Protein AF-A0A411X078-F1 (afdb_monomer_lite)

Secondary structure (DSSP, 8-state):
-----PPPPPS----GGG---TTSPPPHHHHHHHHHHHH-TTS-HHHHHHHHHHHHHHHHHHHHHHHHHHHHHHHHHHHTT----SHHHHHHHHHHHHHHHHHTSSS-HHHHHHHHHHHHHHTT-GGGG--------

Foldseek 3Di:
DDDPDDPDPDPPPPVPVLDQDPLQDQDVVLVVLVVVCVVPVPPCPPVSVVVNVVSVVVSSVLSVVLVVVLVVVLVVCVVVVPDDPDLVSLLVVLVVQLVVVCVVVPDPSSSSLVSSVSNCVVNVSVSNNDDPPDDPD

pLDDT: mean 74.87, std 17.89, range [35.53, 93.88]

Sequence (137 aa):
MKHTQTPPPDRSEIDIDSIVPADFPVPDDVLDMIDDAVAAPDAAFDEHAIALQYCGTAYHARFATCQALAQQLCALIRERGEAFPSQAEQRHVLVRYRSALALSGWTSLEEAYWVTHRMALWLGWHGAVARTRGPVH

Radius of gyration: 21.12 Å; chains: 1; bounding box: 33×73×53 Å

Structure (mmCIF, N/CA/C/O backbone):
data_AF-A0A411X078-F1
#
_entry.id   AF-A0A411X078-F1
#
loop_
_atom_site.group_PDB
_atom_site.id
_atom_site.type_symbol
_atom_site.label_atom_id
_atom_site.label_alt_id
_atom_site.label_comp_id
_atom_site.label_asym_id
_atom_site.label_entity_id
_atom_site.label_seq_id
_atom_site.pdbx_PDB_ins_code
_atom_site.Cartn_x
_atom_site.Cartn_y
_atom_site.Cartn_z
_atom_site.occupancy
_atom_site.B_iso_or_equiv
_atom_site.auth_seq_id
_atom_site.auth_comp_id
_atom_site.auth_asym_id
_atom_site.auth_atom_id
_atom_site.pdbx_PDB_model_num
ATOM 1 N N . MET A 1 1 ? -12.735 -45.300 -36.317 1.00 40.00 1 MET A N 1
ATOM 2 C CA . MET A 1 1 ? -11.944 -44.722 -35.211 1.00 40.00 1 MET A CA 1
ATOM 3 C C . MET A 1 1 ? -11.519 -43.328 -35.647 1.00 40.00 1 MET A C 1
ATOM 5 O O . MET A 1 1 ? -10.693 -43.221 -36.540 1.00 40.00 1 MET A O 1
ATOM 9 N N . LYS A 1 2 ? -12.186 -42.275 -35.161 1.00 41.47 2 LYS A N 1
ATOM 10 C CA . LYS A 1 2 ? -11.851 -40.885 -35.503 1.00 41.47 2 LYS A CA 1
ATOM 11 C C . LYS A 1 2 ? -11.046 -40.311 -34.340 1.00 41.47 2 LYS A C 1
ATOM 13 O O . LYS A 1 2 ? -11.571 -40.233 -33.236 1.00 41.47 2 LYS A O 1
ATOM 18 N N . HIS A 1 3 ? -9.781 -39.984 -34.592 1.00 45.09 3 HIS A N 1
ATOM 19 C CA . HIS A 1 3 ? -8.937 -39.240 -33.663 1.00 45.09 3 HIS A CA 1
ATOM 20 C C . HIS A 1 3 ? -9.530 -37.838 -33.486 1.00 45.09 3 HIS A C 1
ATOM 22 O O . HIS A 1 3 ? -9.498 -37.027 -34.408 1.00 45.09 3 HIS A O 1
ATOM 28 N N . THR A 1 4 ? -10.104 -37.561 -32.320 1.00 44.25 4 THR A N 1
ATOM 29 C CA . THR A 1 4 ? -10.388 -36.198 -31.868 1.00 44.25 4 THR A CA 1
ATOM 30 C C . THR A 1 4 ? -9.066 -35.552 -31.484 1.00 44.25 4 THR A C 1
ATOM 32 O O . THR A 1 4 ? -8.510 -35.827 -30.425 1.00 44.25 4 THR A O 1
ATOM 35 N N . GLN A 1 5 ? -8.536 -34.741 -32.396 1.00 45.16 5 GLN A N 1
ATOM 36 C CA . GLN A 1 5 ? -7.415 -33.849 -32.146 1.00 45.16 5 GLN A CA 1
ATOM 37 C C . GLN A 1 5 ? -7.921 -32.713 -31.256 1.00 45.16 5 GLN A C 1
ATOM 39 O O . GLN A 1 5 ? -8.700 -31.869 -31.697 1.00 45.16 5 GLN A O 1
ATOM 44 N N . THR A 1 6 ? -7.533 -32.737 -29.985 1.00 51.34 6 THR A N 1
ATOM 45 C CA . THR A 1 6 ? -7.751 -31.627 -29.058 1.00 51.34 6 THR A CA 1
ATOM 46 C C . THR A 1 6 ? -7.048 -30.391 -29.632 1.00 51.34 6 THR A C 1
ATOM 48 O O . THR A 1 6 ? -5.873 -30.506 -30.001 1.00 51.34 6 THR A O 1
ATOM 51 N N . PRO A 1 7 ? -7.723 -29.235 -29.770 1.00 55.31 7 PRO A N 1
ATOM 52 C CA . PRO A 1 7 ? -7.042 -28.007 -30.158 1.00 55.31 7 PRO A CA 1
ATOM 53 C C . PRO A 1 7 ? -5.943 -27.684 -29.130 1.00 55.31 7 PRO A C 1
ATOM 55 O O . PRO A 1 7 ? -6.096 -28.030 -27.953 1.00 55.31 7 PRO A O 1
ATOM 58 N N . PRO A 1 8 ? -4.819 -27.075 -29.553 1.00 53.28 8 PRO A N 1
ATOM 59 C CA . PRO A 1 8 ? -3.798 -26.627 -28.615 1.00 53.28 8 PRO A CA 1
ATOM 60 C C . PRO A 1 8 ? -4.443 -25.673 -27.598 1.00 53.28 8 PRO A C 1
ATOM 62 O O . PRO A 1 8 ? -5.336 -24.916 -27.986 1.00 53.28 8 PRO A O 1
ATOM 65 N N . PRO A 1 9 ? -4.036 -25.722 -26.317 1.00 47.28 9 PRO A N 1
ATOM 66 C CA . PRO A 1 9 ? -4.574 -24.825 -25.308 1.00 47.28 9 PRO A CA 1
ATOM 67 C C . PRO A 1 9 ? -4.390 -23.382 -25.776 1.00 47.28 9 PRO A C 1
ATOM 69 O O . PRO A 1 9 ? -3.296 -22.975 -26.182 1.00 47.28 9 PRO A O 1
ATOM 72 N N . ASP A 1 10 ? -5.507 -22.663 -25.782 1.00 42.31 10 ASP A N 1
ATOM 73 C CA . ASP A 1 10 ? -5.603 -21.269 -26.178 1.00 42.31 10 ASP A CA 1
ATOM 74 C C . ASP A 1 10 ? -4.659 -20.448 -25.291 1.00 42.31 10 ASP A C 1
ATOM 76 O O . ASP A 1 10 ? -4.699 -20.547 -24.064 1.00 42.31 10 ASP A O 1
ATOM 80 N N . ARG A 1 11 ? -3.763 -19.663 -25.896 1.00 44.72 11 ARG A N 1
ATOM 81 C CA . ARG A 1 11 ? -2.730 -18.866 -25.198 1.00 44.72 11 ARG A CA 1
ATOM 82 C C . ARG A 1 11 ? -3.309 -17.623 -24.503 1.00 44.72 11 ARG A C 1
ATOM 84 O O . ARG A 1 11 ? -2.617 -16.623 -24.340 1.00 44.72 11 ARG A O 1
ATOM 91 N N . SER A 1 12 ? -4.578 -17.670 -24.125 1.00 41.56 12 SER A N 1
ATOM 92 C CA . SER A 1 12 ? -5.350 -16.539 -23.623 1.00 41.56 12 SER A CA 1
ATOM 93 C C . SER A 1 12 ? -6.096 -16.864 -22.332 1.00 41.56 12 SER A C 1
ATOM 95 O O . SER A 1 12 ? -7.153 -16.297 -22.073 1.00 41.56 12 SER A O 1
ATOM 97 N N . GLU A 1 13 ? -5.511 -17.686 -21.462 1.00 36.91 13 GLU A N 1
ATOM 98 C CA . GLU A 1 13 ? -5.546 -17.336 -20.039 1.00 36.91 13 GLU A CA 1
ATOM 99 C C . GLU A 1 13 ? -4.593 -16.148 -19.859 1.00 36.91 13 GLU A C 1
ATOM 101 O O . GLU A 1 13 ? -3.458 -16.275 -19.409 1.00 36.91 13 GLU A O 1
ATOM 106 N N . ILE A 1 14 ? -5.038 -14.974 -20.318 1.00 40.62 14 ILE A N 1
ATOM 107 C CA . ILE A 1 14 ? -4.507 -13.717 -19.809 1.00 40.62 14 ILE A CA 1
ATOM 108 C C . ILE A 1 14 ? -4.843 -13.784 -18.330 1.00 40.62 14 ILE A C 1
ATOM 110 O O . ILE A 1 14 ? -6.014 -13.724 -17.969 1.00 40.62 14 ILE A O 1
ATOM 114 N N . ASP A 1 15 ? -3.826 -14.032 -17.519 1.00 42.28 15 ASP A N 1
ATOM 115 C CA . ASP A 1 15 ? -3.900 -14.067 -16.072 1.00 42.28 15 ASP A CA 1
ATOM 116 C C . ASP A 1 15 ? -4.475 -12.727 -15.583 1.00 42.28 15 ASP A C 1
ATOM 118 O O . ASP A 1 15 ? -3.769 -11.726 -15.460 1.00 42.28 15 ASP A O 1
ATOM 122 N N . ILE A 1 16 ? -5.800 -12.680 -15.410 1.00 37.38 16 ILE A N 1
ATOM 123 C CA . ILE A 1 16 ? -6.541 -11.481 -14.993 1.00 37.38 16 ILE A CA 1
ATOM 124 C C . ILE A 1 16 ? -6.089 -11.069 -13.581 1.00 37.38 16 ILE A C 1
ATOM 126 O O . ILE A 1 16 ? -6.160 -9.890 -13.234 1.00 37.38 16 ILE A O 1
ATOM 130 N N . ASP A 1 17 ? -5.537 -12.011 -12.808 1.00 43.72 17 ASP A N 1
ATOM 131 C CA . ASP A 1 17 ? -4.973 -11.778 -11.479 1.00 43.72 17 ASP A CA 1
ATOM 132 C C . ASP A 1 17 ? -3.564 -11.152 -11.518 1.00 43.72 17 ASP A C 1
ATOM 134 O O . ASP A 1 17 ? -3.101 -10.622 -10.507 1.00 43.72 17 ASP A O 1
ATOM 138 N N . SER A 1 18 ? -2.905 -11.121 -12.682 1.00 50.41 18 SER A N 1
ATOM 139 C CA . SER A 1 18 ? -1.607 -10.457 -12.880 1.00 50.41 18 SER A CA 1
ATOM 140 C C . SER A 1 18 ? -1.720 -8.984 -13.295 1.00 50.41 18 SER A C 1
ATOM 142 O O . SER A 1 18 ? -0.700 -8.332 -13.537 1.00 50.41 18 SER A O 1
ATOM 144 N N . ILE A 1 19 ? -2.928 -8.416 -13.370 1.00 71.62 19 ILE A N 1
ATOM 145 C CA . ILE A 1 19 ? -3.112 -7.005 -13.732 1.00 71.62 19 ILE A CA 1
ATOM 146 C C . ILE A 1 19 ? -2.808 -6.123 -12.516 1.00 71.62 19 ILE A C 1
ATOM 148 O O . ILE A 1 19 ? -3.561 -6.098 -11.541 1.00 71.62 19 ILE A O 1
ATOM 152 N N . VAL A 1 20 ? -1.717 -5.354 -12.592 1.00 78.06 20 VAL A N 1
ATOM 153 C CA . VAL A 1 20 ? -1.414 -4.322 -11.593 1.00 78.06 20 VAL A CA 1
ATOM 154 C C . VAL A 1 20 ? -2.543 -3.280 -11.603 1.00 78.06 20 VAL A C 1
ATOM 156 O O . VAL A 1 20 ? -2.856 -2.734 -12.665 1.00 78.06 20 VAL A O 1
ATOM 159 N N . PRO A 1 21 ? -3.187 -2.988 -10.457 1.00 83.38 21 PRO A N 1
ATOM 160 C CA . PRO A 1 21 ? -4.243 -1.991 -10.384 1.00 83.38 21 PRO A CA 1
ATOM 161 C C . PRO A 1 21 ? -3.750 -0.613 -10.823 1.00 83.38 21 PRO A C 1
ATOM 163 O O . PRO A 1 21 ? -2.659 -0.195 -10.447 1.00 83.38 21 PRO A O 1
ATOM 166 N N . ALA A 1 22 ? -4.602 0.136 -11.524 1.00 80.69 22 ALA A N 1
ATOM 167 C CA . ALA A 1 22 ? -4.272 1.474 -12.026 1.00 80.69 22 ALA A CA 1
ATOM 168 C C . ALA A 1 22 ? -3.929 2.506 -10.929 1.00 80.69 22 ALA A C 1
ATOM 170 O O . ALA A 1 22 ? -3.444 3.588 -11.238 1.00 80.69 22 ALA A O 1
ATOM 171 N N . ASP A 1 23 ? -4.219 2.205 -9.661 1.00 82.19 23 ASP A N 1
ATOM 172 C CA . ASP A 1 23 ? -3.890 3.053 -8.514 1.00 82.19 23 ASP A CA 1
ATOM 173 C C . ASP A 1 23 ? -2.589 2.650 -7.797 1.00 82.19 23 ASP A C 1
ATOM 175 O O . ASP A 1 23 ? -2.244 3.276 -6.793 1.00 82.19 23 ASP A O 1
ATOM 179 N N . PHE A 1 24 ? -1.886 1.610 -8.262 1.00 85.69 24 PHE A N 1
ATOM 180 C CA . PHE A 1 24 ? -0.578 1.234 -7.729 1.00 85.69 24 PHE A CA 1
ATOM 181 C C . PHE A 1 24 ? 0.493 2.200 -8.267 1.00 85.69 24 PHE A C 1
ATOM 183 O O . PHE A 1 24 ? 0.561 2.409 -9.481 1.00 85.69 24 PHE A O 1
ATOM 190 N N . PRO A 1 25 ? 1.318 2.803 -7.393 1.00 84.62 25 PRO A N 1
ATOM 191 C CA . PRO A 1 25 ? 2.263 3.846 -7.787 1.00 84.62 25 PRO A CA 1
ATOM 192 C C . PRO A 1 25 ? 3.277 3.325 -8.799 1.00 84.62 25 PRO A C 1
ATOM 194 O O . PRO A 1 25 ? 3.890 2.284 -8.572 1.00 84.62 25 PRO A O 1
ATOM 197 N N . VAL A 1 26 ? 3.442 4.050 -9.905 1.00 78.81 26 VAL A N 1
ATOM 198 C CA . VAL A 1 26 ? 4.434 3.742 -10.941 1.00 78.81 26 VAL A CA 1
ATOM 199 C C . VAL A 1 26 ? 5.787 4.297 -10.487 1.00 78.81 26 VAL A C 1
ATOM 201 O O . VAL A 1 26 ? 5.834 5.460 -10.099 1.00 78.81 26 VAL A O 1
ATOM 204 N N . PRO A 1 27 ? 6.876 3.508 -10.502 1.00 72.94 27 PRO A N 1
ATOM 205 C CA . PRO A 1 27 ? 8.198 4.016 -10.152 1.00 72.94 27 PRO A CA 1
ATOM 206 C C . PRO A 1 27 ? 8.646 5.115 -11.122 1.00 72.94 27 PRO A C 1
ATOM 208 O O . PRO A 1 27 ? 8.460 4.963 -12.330 1.00 72.94 27 PRO A O 1
ATOM 211 N N . ASP A 1 28 ? 9.288 6.162 -10.599 1.00 73.69 28 ASP A N 1
ATOM 212 C CA . ASP A 1 28 ? 9.778 7.300 -11.392 1.00 73.69 28 ASP A CA 1
ATOM 213 C C . ASP A 1 28 ? 10.698 6.851 -12.538 1.00 73.69 28 ASP A C 1
ATOM 215 O O . ASP A 1 28 ? 10.511 7.282 -13.668 1.00 73.69 28 ASP A O 1
ATOM 219 N N . ASP A 1 29 ? 11.578 5.870 -12.297 1.00 66.38 29 ASP A N 1
ATOM 220 C CA . ASP A 1 29 ? 12.468 5.303 -13.324 1.00 66.38 29 ASP A CA 1
ATOM 221 C C . ASP A 1 29 ? 11.705 4.768 -14.554 1.00 66.38 29 ASP A C 1
ATOM 223 O O . ASP A 1 29 ? 12.201 4.801 -15.679 1.00 66.38 29 ASP A O 1
ATOM 227 N N . VAL A 1 30 ? 10.485 4.255 -14.357 1.00 67.94 30 VAL A N 1
ATOM 228 C CA . VAL A 1 30 ? 9.639 3.765 -15.457 1.00 67.94 30 VAL A CA 1
ATOM 229 C C . VAL A 1 30 ? 9.024 4.930 -16.224 1.00 67.94 30 VAL A C 1
ATOM 231 O O . VAL A 1 30 ? 8.897 4.845 -17.443 1.00 67.94 30 VAL A O 1
ATOM 234 N N . LEU A 1 31 ? 8.643 6.002 -15.527 1.00 71.06 31 LEU A N 1
ATOM 235 C CA . LEU A 1 31 ? 8.106 7.214 -16.145 1.00 71.06 31 LEU A CA 1
ATOM 236 C C . LEU A 1 31 ? 9.185 7.923 -16.969 1.00 71.06 31 LEU A C 1
ATOM 238 O O . LEU A 1 31 ? 8.950 8.210 -18.140 1.00 71.06 31 LEU A O 1
ATOM 242 N N . ASP A 1 32 ? 10.382 8.080 -16.405 1.00 74.06 32 ASP A N 1
ATOM 243 C CA . ASP A 1 32 ? 11.535 8.690 -17.074 1.00 74.06 32 ASP A CA 1
ATOM 244 C C . ASP A 1 32 ? 11.907 7.919 -18.349 1.00 74.06 32 ASP A C 1
ATOM 246 O O . ASP A 1 32 ? 12.111 8.504 -19.410 1.00 74.06 32 ASP A O 1
ATOM 250 N N . MET A 1 33 ? 11.893 6.583 -18.295 1.00 68.06 33 MET A N 1
ATOM 251 C CA . MET A 1 33 ? 12.147 5.755 -19.475 1.00 68.06 33 MET A CA 1
ATOM 252 C C . MET A 1 33 ? 11.072 5.875 -20.559 1.00 68.06 33 MET A C 1
ATOM 254 O O . MET A 1 33 ? 11.393 5.747 -21.739 1.00 68.06 33 MET A O 1
ATOM 258 N N . ILE A 1 34 ? 9.804 6.073 -20.190 1.00 66.88 34 ILE A N 1
ATOM 259 C CA . ILE A 1 34 ? 8.725 6.305 -21.161 1.00 66.88 34 ILE A CA 1
ATOM 260 C C . ILE A 1 34 ? 8.909 7.672 -21.826 1.00 66.88 34 ILE A C 1
ATOM 262 O O . ILE A 1 34 ? 8.735 7.785 -23.040 1.00 66.88 34 ILE A O 1
ATOM 266 N N . ASP A 1 35 ? 9.287 8.691 -21.058 1.00 71.06 35 ASP A N 1
ATOM 267 C CA . ASP A 1 35 ? 9.518 10.039 -21.574 1.00 71.06 35 ASP A CA 1
ATOM 268 C C . ASP A 1 35 ? 10.738 10.084 -22.513 1.00 71.06 35 ASP A C 1
ATOM 270 O O . ASP A 1 35 ? 10.660 10.658 -23.607 1.00 71.06 35 ASP A O 1
ATOM 274 N N . ASP A 1 36 ? 11.822 9.389 -22.161 1.00 66.50 36 ASP A N 1
ATOM 275 C CA . ASP A 1 36 ? 13.014 9.242 -23.004 1.00 66.50 36 ASP A CA 1
ATOM 276 C C . ASP A 1 36 ? 12.704 8.512 -24.327 1.00 66.50 36 ASP A C 1
ATOM 278 O O . ASP A 1 36 ? 13.197 8.907 -25.391 1.00 66.50 36 ASP A O 1
ATOM 282 N N . ALA A 1 37 ? 11.820 7.504 -24.296 1.00 62.03 37 ALA A N 1
ATOM 283 C CA . ALA A 1 37 ? 11.338 6.780 -25.479 1.00 62.03 37 ALA A CA 1
ATOM 284 C C . ALA A 1 37 ? 10.687 7.709 -26.510 1.00 62.03 37 ALA A C 1
ATOM 286 O O . ALA A 1 37 ? 10.881 7.580 -27.722 1.00 62.03 37 ALA A O 1
ATOM 287 N N . VAL A 1 38 ? 9.865 8.634 -26.012 1.00 64.00 38 VAL A N 1
ATOM 288 C CA . VAL A 1 38 ? 9.098 9.580 -26.825 1.00 64.00 38 VAL A CA 1
ATOM 289 C C . VAL A 1 38 ? 10.018 10.651 -27.410 1.00 64.00 38 VAL A C 1
ATOM 291 O O . VAL A 1 38 ? 9.780 11.123 -28.524 1.00 64.00 38 VAL A O 1
ATOM 294 N N . ALA A 1 39 ? 11.082 11.019 -26.693 1.00 65.12 39 ALA A N 1
ATOM 295 C CA . ALA A 1 39 ? 12.033 12.040 -27.113 1.00 65.12 39 ALA A CA 1
ATOM 296 C C . ALA A 1 39 ? 13.030 11.562 -28.190 1.00 65.12 39 ALA A C 1
ATOM 298 O O . ALA A 1 39 ? 13.473 12.381 -29.000 1.00 65.12 39 ALA A O 1
ATOM 299 N N . ALA A 1 40 ? 13.381 10.269 -28.231 1.00 63.03 40 ALA A N 1
ATOM 300 C CA . ALA A 1 40 ? 14.404 9.734 -29.139 1.00 63.03 40 ALA A CA 1
ATOM 301 C C . ALA A 1 40 ? 14.047 8.349 -29.737 1.00 63.03 40 ALA A C 1
ATOM 303 O O . ALA A 1 40 ? 14.688 7.348 -29.414 1.00 63.03 40 ALA A O 1
ATOM 304 N N . PRO A 1 41 ? 13.087 8.271 -30.677 1.00 59.66 41 PRO A N 1
ATOM 305 C CA . PRO A 1 41 ? 12.569 6.998 -31.199 1.00 59.66 41 PRO A CA 1
ATOM 306 C C . PRO A 1 41 ? 13.569 6.159 -32.025 1.00 59.66 41 PRO A C 1
ATOM 308 O O . PRO A 1 41 ? 13.346 4.964 -32.208 1.00 59.66 41 PRO A O 1
ATOM 311 N N . ASP A 1 42 ? 14.665 6.756 -32.515 1.00 58.62 42 ASP A N 1
ATOM 312 C CA . ASP A 1 42 ? 15.629 6.114 -33.431 1.00 58.62 42 ASP A CA 1
ATOM 313 C C . ASP A 1 42 ? 16.903 5.567 -32.744 1.00 58.62 42 ASP A C 1
ATOM 315 O O . ASP A 1 42 ? 17.777 5.006 -33.411 1.00 58.62 42 ASP A O 1
ATOM 319 N N . ALA A 1 43 ? 17.049 5.708 -31.420 1.00 54.75 43 ALA A N 1
ATOM 320 C CA . ALA A 1 43 ? 18.224 5.236 -30.684 1.00 54.75 43 ALA A CA 1
ATOM 321 C C . ALA A 1 43 ? 17.955 3.876 -30.010 1.00 54.75 43 ALA A C 1
ATOM 323 O O . ALA A 1 43 ? 17.156 3.779 -29.088 1.00 54.75 43 ALA A O 1
ATOM 324 N N . ALA A 1 44 ? 18.644 2.824 -30.469 1.00 60.66 44 ALA A N 1
ATOM 325 C CA . ALA A 1 44 ? 18.764 1.521 -29.796 1.00 60.66 44 ALA A CA 1
ATOM 326 C C . ALA A 1 44 ? 17.437 0.893 -29.302 1.00 60.66 44 ALA A C 1
ATOM 328 O O . ALA A 1 44 ? 17.300 0.519 -28.136 1.00 60.66 44 ALA A O 1
ATOM 329 N N . PHE A 1 45 ? 16.480 0.722 -30.222 1.00 62.28 45 PHE A N 1
ATOM 330 C CA . PHE A 1 45 ? 15.164 0.115 -29.968 1.00 62.28 45 PHE A CA 1
ATOM 331 C C . PHE A 1 45 ? 15.234 -1.206 -29.171 1.00 62.28 45 PH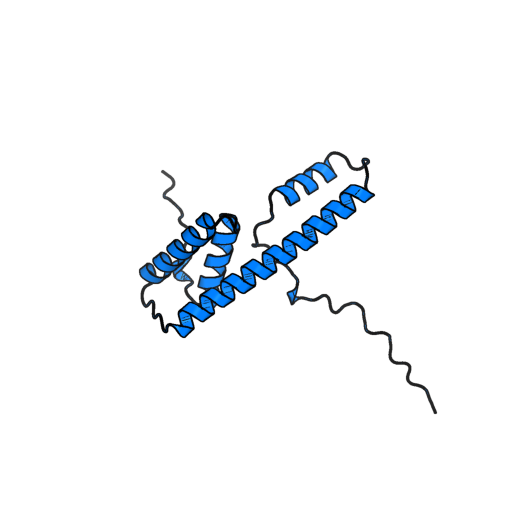E A C 1
ATOM 333 O O . PHE A 1 45 ? 14.399 -1.447 -28.303 1.00 62.28 45 PHE A O 1
ATOM 340 N N . ASP A 1 46 ? 16.261 -2.031 -29.410 1.00 67.19 46 ASP A N 1
ATOM 341 C CA . ASP A 1 46 ? 16.445 -3.318 -28.726 1.00 67.19 46 ASP A CA 1
ATOM 342 C C . ASP A 1 46 ? 16.874 -3.171 -27.254 1.00 67.19 46 ASP A C 1
ATOM 344 O O . ASP A 1 46 ? 16.323 -3.847 -26.385 1.00 67.19 46 ASP A O 1
ATOM 348 N N . GLU A 1 47 ? 17.816 -2.276 -26.938 1.00 65.88 47 GLU A N 1
ATOM 349 C CA . GLU A 1 47 ? 18.253 -2.042 -25.549 1.00 65.88 47 GLU A CA 1
ATOM 350 C C . GLU A 1 47 ? 17.130 -1.409 -24.726 1.00 65.88 47 GLU A C 1
ATOM 352 O O . GLU A 1 47 ? 16.892 -1.786 -23.575 1.00 65.88 47 GLU A O 1
ATOM 357 N N . HIS A 1 48 ? 16.379 -0.501 -25.345 1.00 68.00 48 HIS A N 1
ATOM 358 C CA . HIS A 1 48 ? 15.259 0.157 -24.703 1.00 68.00 48 HIS A CA 1
ATOM 359 C C . HIS A 1 48 ? 14.073 -0.791 -24.465 1.00 68.00 48 HIS A C 1
ATOM 361 O O . HIS A 1 48 ? 13.500 -0.793 -23.373 1.00 68.00 48 HIS A O 1
ATOM 367 N N . ALA A 1 49 ? 13.746 -1.659 -25.428 1.00 68.81 49 ALA A N 1
ATOM 368 C CA . ALA A 1 49 ? 12.717 -2.685 -25.261 1.00 68.81 49 ALA A CA 1
ATOM 369 C C . ALA A 1 49 ? 13.065 -3.678 -24.139 1.00 68.81 49 ALA A C 1
ATOM 371 O O . ALA A 1 49 ? 12.196 -4.032 -23.339 1.00 68.81 49 ALA A O 1
ATOM 372 N N . ILE A 1 50 ? 14.336 -4.086 -24.030 1.00 72.38 50 ILE A N 1
ATOM 373 C CA . ILE A 1 50 ? 14.817 -4.946 -22.937 1.00 72.38 50 ILE A CA 1
ATOM 374 C C . ILE A 1 50 ? 14.690 -4.227 -21.589 1.00 72.38 50 ILE A C 1
ATOM 376 O O . ILE A 1 50 ? 14.218 -4.823 -20.618 1.00 72.38 50 ILE A O 1
ATOM 380 N N . ALA A 1 51 ? 15.065 -2.948 -21.522 1.00 68.38 51 ALA A N 1
ATOM 381 C CA . ALA A 1 51 ? 14.949 -2.156 -20.305 1.00 68.38 51 ALA A CA 1
ATOM 382 C C . ALA A 1 51 ? 13.478 -1.994 -19.877 1.00 68.38 51 ALA A C 1
ATOM 384 O O . ALA A 1 51 ? 13.151 -2.224 -18.715 1.00 68.38 51 ALA A O 1
ATOM 385 N N . LEU A 1 52 ? 12.571 -1.672 -20.806 1.00 69.81 52 LEU A N 1
ATOM 386 C CA . LEU A 1 52 ? 11.131 -1.567 -20.533 1.00 69.81 52 LEU A CA 1
ATOM 387 C C . LEU A 1 52 ? 10.546 -2.896 -20.051 1.00 69.81 52 LEU A C 1
ATOM 389 O O . LEU A 1 52 ? 9.761 -2.919 -19.103 1.00 69.81 52 LEU A O 1
ATOM 393 N N . GLN A 1 53 ? 10.952 -4.013 -20.658 1.00 73.19 53 GLN A N 1
ATOM 394 C CA . GLN A 1 53 ? 10.541 -5.340 -20.211 1.00 73.19 53 GLN A CA 1
ATOM 395 C C . GLN A 1 53 ? 11.032 -5.626 -18.785 1.00 73.19 53 GLN A C 1
ATOM 397 O O . GLN A 1 53 ? 10.255 -6.101 -17.956 1.00 73.19 53 GLN A O 1
ATOM 402 N N . TYR A 1 54 ? 12.293 -5.310 -18.476 1.00 72.12 54 TYR A N 1
ATOM 403 C CA . TYR A 1 54 ? 12.850 -5.472 -17.134 1.00 72.12 54 TYR A CA 1
ATOM 404 C C . TYR A 1 54 ? 12.088 -4.624 -16.107 1.00 72.12 54 TYR A C 1
ATOM 406 O O . TYR A 1 54 ? 11.624 -5.151 -15.094 1.00 72.12 54 TYR A O 1
ATOM 414 N N . CYS A 1 55 ? 11.861 -3.347 -16.410 1.00 71.31 55 CYS A N 1
ATOM 415 C CA . CYS A 1 55 ? 11.075 -2.428 -15.592 1.00 71.31 55 CYS A CA 1
ATOM 416 C C . CYS A 1 55 ? 9.648 -2.927 -15.358 1.00 71.31 55 CYS A C 1
ATOM 418 O O . CYS A 1 55 ? 9.180 -2.934 -14.221 1.00 71.31 55 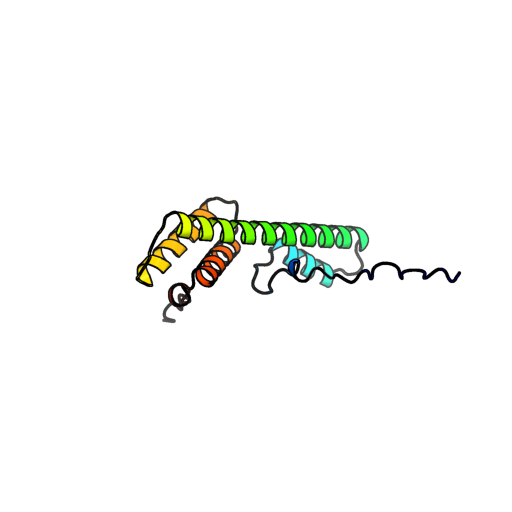CYS A O 1
ATOM 420 N N . GLY A 1 56 ? 8.988 -3.440 -16.399 1.00 74.31 56 GLY A N 1
ATOM 421 C CA . GLY A 1 56 ? 7.680 -4.080 -16.282 1.00 74.31 56 GLY A CA 1
ATOM 422 C C . GLY A 1 56 ? 7.711 -5.271 -15.322 1.00 74.31 56 GLY A C 1
ATOM 423 O O . GLY A 1 56 ? 6.921 -5.333 -14.381 1.00 74.31 56 GLY A O 1
ATOM 424 N N . THR A 1 57 ? 8.662 -6.196 -15.483 1.00 79.19 57 THR A N 1
ATOM 425 C CA . THR A 1 57 ? 8.770 -7.359 -14.581 1.00 79.19 57 THR A CA 1
ATOM 426 C C . THR A 1 57 ? 9.054 -6.962 -13.132 1.00 79.19 57 THR A C 1
ATOM 428 O O . THR A 1 57 ? 8.438 -7.510 -12.215 1.00 79.19 57 THR A O 1
ATOM 431 N N . ALA A 1 58 ? 9.926 -5.975 -12.912 1.00 79.56 58 ALA A N 1
ATOM 432 C CA . ALA A 1 58 ? 10.221 -5.443 -11.588 1.00 79.56 58 ALA A CA 1
ATOM 433 C C . ALA A 1 58 ? 8.977 -4.793 -10.967 1.00 79.56 58 ALA A C 1
ATOM 435 O O . ALA A 1 58 ? 8.663 -5.055 -9.808 1.00 79.56 58 ALA A O 1
ATOM 436 N N . TYR A 1 59 ? 8.222 -4.021 -11.747 1.00 82.44 59 TYR A N 1
ATOM 437 C CA . TYR A 1 59 ? 6.978 -3.385 -11.324 1.00 82.44 59 TYR A CA 1
ATOM 438 C C . TYR A 1 59 ? 5.913 -4.401 -10.889 1.00 82.44 59 TYR A C 1
ATOM 440 O O . TYR A 1 59 ? 5.361 -4.286 -9.792 1.00 82.44 59 TYR A O 1
ATOM 448 N N . HIS A 1 60 ? 5.687 -5.457 -11.677 1.00 84.44 60 HIS A N 1
ATOM 449 C CA . HIS A 1 60 ? 4.784 -6.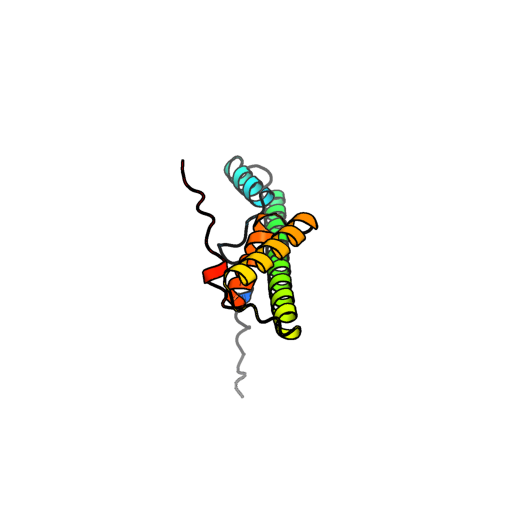549 -11.295 1.00 84.44 60 HIS A CA 1
ATOM 450 C C . HIS A 1 60 ? 5.245 -7.256 -10.009 1.00 84.44 60 HIS A C 1
ATOM 452 O O . HIS A 1 60 ? 4.430 -7.532 -9.126 1.00 84.44 60 HIS A O 1
ATOM 458 N N . ALA A 1 61 ? 6.549 -7.508 -9.855 1.00 85.19 61 ALA A N 1
ATOM 459 C CA . ALA A 1 61 ? 7.097 -8.113 -8.640 1.00 85.19 61 ALA A CA 1
ATOM 460 C C . ALA A 1 61 ? 6.921 -7.206 -7.404 1.00 85.19 61 ALA A C 1
ATOM 462 O O . ALA A 1 61 ? 6.583 -7.687 -6.315 1.00 85.19 61 ALA A O 1
ATOM 463 N N . ARG A 1 62 ? 7.099 -5.887 -7.564 1.00 88.06 62 ARG A N 1
ATOM 464 C CA . ARG A 1 62 ? 6.838 -4.891 -6.513 1.00 88.06 62 ARG A CA 1
ATOM 465 C C . ARG A 1 62 ? 5.373 -4.889 -6.103 1.00 88.06 62 ARG A C 1
ATOM 467 O O . ARG A 1 62 ? 5.091 -4.969 -4.905 1.00 88.06 62 ARG A O 1
ATOM 474 N N . PHE A 1 63 ? 4.459 -4.880 -7.072 1.00 89.94 63 PHE A N 1
ATOM 475 C CA . PHE A 1 63 ? 3.025 -4.986 -6.819 1.00 89.94 63 PHE A CA 1
ATOM 476 C C . PHE A 1 63 ? 2.685 -6.253 -6.025 1.00 89.94 63 PHE A C 1
ATOM 478 O O . PHE A 1 63 ? 2.098 -6.153 -4.945 1.00 89.94 63 PHE A O 1
ATOM 485 N N . ALA A 1 64 ? 3.114 -7.427 -6.499 1.00 89.75 64 ALA A N 1
ATOM 486 C CA . ALA A 1 64 ? 2.832 -8.703 -5.844 1.00 89.75 64 ALA A CA 1
ATOM 487 C C . ALA A 1 64 ? 3.342 -8.725 -4.394 1.00 89.75 64 ALA A C 1
ATOM 489 O O . ALA A 1 64 ? 2.651 -9.192 -3.486 1.00 89.75 64 ALA A O 1
ATOM 490 N N . THR A 1 65 ? 4.523 -8.150 -4.146 1.00 90.75 65 THR A N 1
ATOM 491 C CA . THR A 1 65 ? 5.080 -8.102 -2.790 1.00 90.75 65 THR A CA 1
ATOM 492 C C . THR A 1 65 ? 4.322 -7.125 -1.889 1.00 90.75 65 THR A C 1
ATOM 494 O O . THR A 1 65 ? 4.032 -7.452 -0.738 1.00 90.75 65 THR A O 1
ATOM 497 N N . CYS A 1 66 ? 3.931 -5.952 -2.398 1.00 92.25 66 CYS A N 1
ATOM 498 C CA . CYS A 1 66 ? 3.093 -5.002 -1.659 1.00 92.25 66 CYS A CA 1
ATOM 499 C C . CYS A 1 66 ? 1.711 -5.587 -1.340 1.00 92.25 66 CYS A C 1
ATOM 501 O O . CYS A 1 66 ? 1.192 -5.404 -0.236 1.00 92.25 66 CYS A O 1
ATOM 503 N N . GLN A 1 67 ? 1.118 -6.323 -2.281 1.00 93.31 67 GLN A N 1
ATOM 504 C CA . GLN A 1 67 ? -0.156 -7.005 -2.090 1.00 93.31 67 GLN A CA 1
ATOM 505 C C . GLN A 1 67 ? -0.050 -8.089 -1.010 1.00 93.31 67 GLN A C 1
ATOM 507 O O . GLN A 1 67 ? -0.861 -8.101 -0.081 1.00 93.31 67 GLN A O 1
ATOM 512 N N . ALA A 1 68 ? 0.968 -8.951 -1.085 1.00 92.31 68 ALA A N 1
ATOM 513 C CA . ALA A 1 68 ? 1.219 -9.990 -0.088 1.00 92.31 68 ALA A CA 1
ATOM 514 C C . ALA A 1 68 ? 1.448 -9.392 1.308 1.00 92.31 68 ALA A C 1
ATOM 516 O O . ALA A 1 68 ? 0.880 -9.867 2.291 1.00 92.31 68 ALA A O 1
ATOM 517 N N . LEU A 1 69 ? 2.212 -8.303 1.397 1.00 92.31 69 LEU A N 1
ATOM 518 C CA . LEU A 1 69 ? 2.436 -7.582 2.646 1.00 92.31 69 LEU A CA 1
ATOM 519 C C . LEU A 1 69 ? 1.127 -7.036 3.234 1.00 92.31 69 LEU A C 1
ATOM 521 O O . LEU A 1 69 ? 0.852 -7.238 4.416 1.00 92.31 69 LEU A O 1
ATOM 525 N N . ALA A 1 70 ? 0.292 -6.385 2.421 1.00 93.56 70 ALA A N 1
ATOM 526 C CA . ALA A 1 70 ? -1.009 -5.894 2.869 1.00 93.56 70 ALA A CA 1
ATOM 527 C C . ALA A 1 70 ? -1.890 -7.042 3.403 1.00 93.56 70 ALA A C 1
ATOM 529 O O . ALA A 1 70 ? -2.528 -6.896 4.447 1.00 93.56 70 ALA A O 1
ATOM 530 N N . GLN A 1 71 ? -1.887 -8.202 2.735 1.00 93.69 71 GLN A N 1
ATOM 531 C CA . GLN A 1 71 ? -2.651 -9.380 3.159 1.00 93.69 71 GLN A CA 1
ATOM 532 C C . GLN A 1 71 ? -2.135 -9.943 4.488 1.00 93.69 71 GLN A C 1
ATOM 534 O O . GLN A 1 71 ? -2.935 -10.212 5.385 1.00 93.69 71 GLN A O 1
ATOM 539 N N . GLN A 1 72 ? -0.814 -10.067 4.642 1.00 93.88 72 GLN A N 1
ATOM 540 C CA . GLN A 1 72 ? -0.177 -10.533 5.877 1.00 93.88 72 GLN A CA 1
ATOM 541 C C . GLN A 1 72 ? -0.484 -9.609 7.059 1.00 93.88 72 GLN A C 1
ATOM 543 O O . GLN A 1 72 ? -0.823 -10.085 8.141 1.00 93.88 72 GLN A O 1
ATOM 548 N N . LEU A 1 73 ? -0.436 -8.289 6.859 1.00 92.56 73 LEU A N 1
ATOM 549 C CA . LEU A 1 73 ? -0.777 -7.322 7.904 1.00 92.56 73 LEU A CA 1
ATOM 550 C C . LEU A 1 73 ? -2.261 -7.399 8.298 1.00 92.56 73 LEU A C 1
ATOM 552 O O . LEU A 1 73 ? -2.586 -7.331 9.484 1.00 92.56 73 LEU A O 1
ATOM 556 N N . CYS A 1 74 ? -3.168 -7.595 7.337 1.00 93.12 74 CYS A N 1
ATOM 557 C CA . CYS A 1 74 ? -4.582 -7.840 7.634 1.00 93.12 74 CYS A CA 1
ATOM 558 C C . CYS A 1 74 ? -4.800 -9.142 8.413 1.00 93.12 74 CYS A C 1
ATOM 560 O O . CYS A 1 74 ? -5.609 -9.160 9.342 1.00 93.12 74 CYS A O 1
ATOM 562 N N . ALA A 1 75 ? -4.108 -10.222 8.040 1.00 92.81 75 ALA A N 1
ATOM 563 C CA . ALA A 1 75 ? -4.176 -11.498 8.747 1.00 92.81 75 ALA A CA 1
ATOM 564 C C . ALA A 1 75 ? -3.697 -11.343 10.195 1.00 92.81 75 ALA A C 1
ATOM 566 O O . ALA A 1 75 ? -4.426 -11.708 11.111 1.00 92.81 75 ALA A O 1
ATOM 567 N N . LEU A 1 76 ? -2.558 -10.678 10.407 1.00 92.31 76 LEU A N 1
ATOM 568 C CA . LEU A 1 76 ? -1.998 -10.407 11.731 1.00 92.31 76 LEU A CA 1
ATOM 569 C C . LEU A 1 76 ? -2.980 -9.652 12.643 1.00 92.31 76 LEU A C 1
ATOM 571 O O . LEU A 1 76 ? -3.157 -10.019 13.803 1.00 92.31 76 LEU A O 1
ATOM 575 N N . ILE A 1 77 ? -3.634 -8.607 12.126 1.00 90.19 77 ILE A N 1
ATOM 576 C CA . ILE A 1 77 ? -4.635 -7.831 12.880 1.00 90.19 77 ILE A CA 1
ATOM 577 C C . ILE A 1 77 ? -5.811 -8.726 13.299 1.00 90.19 77 ILE A C 1
ATOM 579 O O . ILE A 1 77 ? -6.261 -8.672 14.445 1.00 90.19 77 ILE A O 1
ATOM 583 N N . ARG A 1 78 ? -6.290 -9.585 12.388 1.00 89.44 78 ARG A N 1
ATOM 584 C CA . ARG A 1 78 ? -7.395 -10.518 12.656 1.00 89.44 78 ARG A CA 1
ATOM 585 C C . ARG A 1 78 ? -7.003 -11.608 13.654 1.00 89.44 78 ARG A C 1
ATOM 587 O O . ARG A 1 78 ? -7.769 -11.878 14.572 1.00 89.44 78 ARG A O 1
ATOM 594 N N . GLU A 1 79 ? -5.821 -12.200 13.506 1.00 91.25 79 GLU A N 1
ATOM 595 C CA . GLU A 1 79 ? -5.294 -13.254 14.387 1.00 91.25 79 GLU A CA 1
ATOM 596 C C . GLU A 1 79 ? -5.092 -12.765 15.820 1.00 91.25 79 GLU A C 1
ATOM 598 O O . GLU A 1 79 ? -5.361 -13.493 16.773 1.00 91.25 79 GLU A O 1
ATOM 603 N N . ARG A 1 80 ? -4.670 -11.508 15.988 1.00 88.25 80 ARG A N 1
ATOM 604 C CA . ARG A 1 80 ? -4.528 -10.882 17.308 1.00 88.25 80 ARG A CA 1
ATOM 605 C C . ARG A 1 80 ? -5.861 -10.516 17.957 1.00 88.25 80 ARG A C 1
ATOM 607 O O . ARG A 1 80 ? -5.865 -10.092 19.110 1.00 88.25 80 ARG A O 1
ATOM 614 N N . GLY A 1 81 ? -6.978 -10.661 17.241 1.00 78.00 81 GLY A N 1
ATOM 615 C CA . GLY A 1 81 ? -8.296 -10.264 17.726 1.00 78.00 81 GLY A CA 1
ATOM 616 C C . GLY A 1 81 ? -8.385 -8.767 18.023 1.00 78.00 81 GLY A C 1
ATOM 617 O O . GLY A 1 81 ? -9.152 -8.363 18.897 1.00 78.00 81 GLY A O 1
ATOM 618 N N . GLU A 1 82 ? -7.586 -7.940 17.339 1.00 79.38 82 GLU A N 1
ATOM 619 C CA . GLU A 1 82 ? -7.582 -6.496 17.550 1.00 79.38 82 GLU A CA 1
ATOM 620 C C . GLU A 1 82 ? -8.901 -5.905 17.027 1.00 79.38 82 GLU A C 1
ATOM 622 O O . GLU A 1 82 ? -9.101 -5.694 15.829 1.00 79.38 82 GLU A O 1
ATOM 627 N N . ALA A 1 83 ? -9.835 -5.655 17.943 1.00 71.56 83 ALA A N 1
ATOM 628 C CA . ALA A 1 83 ? -11.052 -4.918 17.653 1.00 71.56 83 ALA A CA 1
ATOM 629 C C . ALA A 1 83 ? -10.761 -3.421 17.799 1.00 71.56 83 ALA A C 1
ATOM 631 O O . ALA A 1 83 ? -10.559 -2.931 18.908 1.00 71.56 83 ALA A O 1
ATOM 632 N N . PHE A 1 84 ? -10.756 -2.697 16.680 1.00 83.44 84 PHE A N 1
ATOM 633 C CA . PHE A 1 84 ? -10.663 -1.236 16.658 1.00 83.44 84 PHE A CA 1
ATOM 634 C C . PHE A 1 84 ? -12.057 -0.648 16.404 1.00 83.44 84 PHE A C 1
ATOM 636 O O . PHE A 1 84 ? -12.446 -0.484 15.241 1.00 83.44 84 PHE A O 1
ATOM 643 N N . PRO A 1 85 ? -12.855 -0.392 17.458 1.00 77.25 85 PRO A N 1
ATOM 644 C CA . PRO A 1 85 ? -14.251 0.01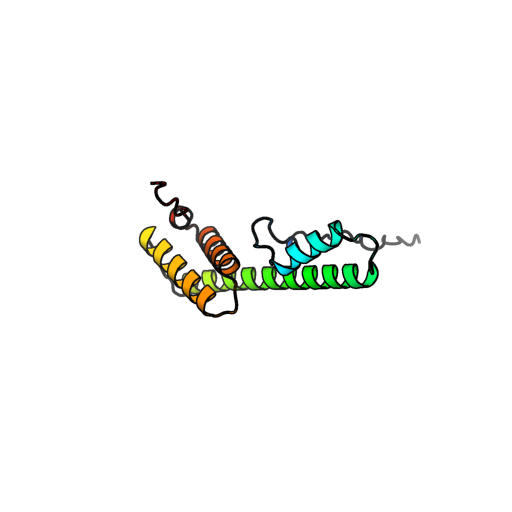2 17.320 1.00 77.25 85 PRO A CA 1
ATOM 645 C C . PRO A 1 85 ? -14.405 1.428 16.760 1.00 77.25 85 PRO A C 1
ATOM 647 O O . PRO A 1 85 ? -15.424 1.727 16.137 1.00 77.25 85 PRO A O 1
ATOM 650 N N . SER A 1 86 ? -13.419 2.308 16.963 1.00 88.50 86 SER A N 1
ATOM 651 C CA . SER A 1 86 ? -13.491 3.688 16.488 1.00 88.50 86 SER A CA 1
ATOM 652 C C . SER A 1 86 ? -12.684 3.923 15.210 1.00 88.50 86 SER A C 1
ATOM 654 O O . SER A 1 86 ? -11.590 3.392 15.014 1.00 88.50 86 SER A O 1
ATOM 656 N N . GLN A 1 87 ? -13.186 4.819 14.355 1.00 87.25 87 GLN A N 1
ATOM 657 C CA . GLN A 1 87 ? -12.455 5.269 13.162 1.00 87.25 87 GLN A CA 1
ATOM 658 C C . GLN A 1 87 ? -11.122 5.952 13.516 1.00 87.25 87 GLN A C 1
ATOM 660 O O . GLN A 1 87 ? -10.170 5.892 12.739 1.00 87.25 87 GLN A O 1
ATOM 665 N N . ALA A 1 88 ? -11.041 6.596 14.686 1.00 88.00 88 ALA A N 1
ATOM 666 C CA . ALA A 1 88 ? -9.827 7.256 15.157 1.00 88.00 88 ALA A CA 1
ATOM 667 C C . ALA A 1 88 ? -8.709 6.245 15.457 1.00 88.00 88 ALA A C 1
ATOM 669 O O . ALA A 1 88 ? -7.575 6.445 15.022 1.00 88.00 88 ALA A O 1
ATOM 670 N N . GLU A 1 89 ? -9.031 5.139 16.133 1.00 88.81 89 GLU A N 1
ATOM 671 C CA . GLU A 1 89 ? -8.079 4.056 16.409 1.00 88.81 89 GLU A CA 1
ATOM 672 C C . GLU A 1 89 ? -7.643 3.360 15.120 1.00 88.81 89 GLU A C 1
ATOM 674 O O . GLU A 1 89 ? -6.445 3.207 14.887 1.00 88.81 89 GLU A O 1
ATOM 679 N N . GLN A 1 90 ? -8.592 3.034 14.235 1.00 91.62 90 GLN A N 1
ATOM 680 C CA . GLN A 1 90 ? -8.298 2.464 12.915 1.00 91.62 90 GLN A CA 1
ATOM 681 C C . GLN A 1 90 ? -7.322 3.358 12.137 1.00 91.62 90 GLN A C 1
ATOM 683 O O . GLN A 1 90 ? -6.305 2.891 11.625 1.00 91.62 90 GLN A O 1
ATOM 688 N N . ARG A 1 91 ? -7.572 4.674 12.100 1.00 90.25 91 ARG A N 1
ATOM 689 C CA . ARG A 1 91 ? -6.682 5.638 11.443 1.00 90.25 91 ARG A CA 1
ATOM 690 C C . ARG A 1 91 ? -5.308 5.695 12.107 1.00 90.25 91 ARG A C 1
ATOM 692 O O . ARG A 1 91 ? -4.307 5.753 11.397 1.00 90.25 91 ARG A O 1
ATOM 699 N N . HIS A 1 92 ? -5.240 5.677 13.436 1.00 90.88 92 HIS A N 1
ATOM 700 C CA . HIS A 1 92 ? -3.971 5.689 14.164 1.00 90.88 92 HIS A CA 1
ATOM 701 C C . HIS A 1 92 ? -3.108 4.469 13.815 1.00 90.88 92 HIS A C 1
ATOM 703 O O . HIS A 1 92 ? -1.918 4.609 13.531 1.00 90.88 92 HIS A O 1
ATOM 709 N N . VAL A 1 93 ? -3.724 3.288 13.750 1.00 91.75 93 VAL A N 1
ATOM 710 C CA . VAL A 1 93 ? -3.066 2.039 13.349 1.00 91.75 93 VAL A CA 1
ATOM 711 C C . VAL A 1 93 ? -2.534 2.136 11.920 1.00 91.75 93 VAL A C 1
ATOM 713 O O . VAL A 1 93 ? -1.355 1.870 11.687 1.00 91.75 93 VAL A O 1
ATOM 716 N N . LEU A 1 94 ? -3.359 2.587 10.970 1.00 92.25 94 LEU A N 1
ATOM 717 C CA . LEU A 1 94 ? -2.943 2.760 9.574 1.00 92.25 94 LEU A CA 1
ATOM 718 C C . LEU A 1 94 ? -1.787 3.758 9.428 1.00 92.25 94 LEU A C 1
ATOM 720 O O . LEU A 1 94 ? -0.851 3.501 8.676 1.00 92.25 94 LEU A O 1
ATOM 724 N N . VAL A 1 95 ? -1.815 4.876 10.162 1.00 91.69 95 VAL A N 1
ATOM 725 C CA . VAL A 1 95 ? -0.719 5.860 10.169 1.00 91.69 95 VAL A CA 1
ATOM 726 C C . VAL A 1 95 ? 0.562 5.240 10.717 1.00 91.69 95 VAL A C 1
ATOM 728 O O . VAL A 1 95 ? 1.620 5.412 10.118 1.00 91.69 95 VAL A O 1
ATOM 731 N N . ARG A 1 96 ? 0.482 4.475 11.812 1.00 92.19 96 ARG A N 1
ATOM 732 C CA . ARG A 1 96 ? 1.647 3.802 12.396 1.00 92.19 96 ARG A CA 1
ATOM 733 C C . ARG A 1 96 ? 2.274 2.802 11.425 1.00 92.19 96 ARG A C 1
ATOM 735 O O . ARG A 1 96 ? 3.492 2.822 11.263 1.00 92.19 96 ARG A O 1
ATOM 742 N N . TYR A 1 97 ? 1.466 1.971 10.763 1.00 92.25 97 TYR A N 1
ATOM 743 C CA . TYR A 1 97 ? 1.965 1.047 9.740 1.00 92.25 97 TYR A CA 1
ATOM 744 C C . TYR A 1 97 ? 2.580 1.796 8.560 1.00 92.25 97 TYR A C 1
ATOM 746 O O . TYR A 1 97 ? 3.685 1.461 8.153 1.00 92.25 97 TYR A O 1
ATOM 754 N N . ARG A 1 98 ? 1.932 2.856 8.064 1.00 92.56 98 ARG A N 1
ATOM 755 C CA . ARG A 1 98 ? 2.465 3.663 6.958 1.00 92.56 98 ARG A CA 1
ATOM 756 C C . ARG A 1 98 ? 3.834 4.242 7.292 1.00 92.56 98 ARG A C 1
ATOM 758 O O . ARG A 1 98 ? 4.753 4.112 6.491 1.00 92.56 98 ARG A O 1
ATOM 765 N N . SER A 1 99 ? 3.975 4.846 8.471 1.00 89.94 99 SER A N 1
ATOM 766 C CA . SER A 1 99 ? 5.249 5.406 8.920 1.00 89.94 99 SER A CA 1
ATOM 767 C C . SER A 1 99 ? 6.314 4.325 9.077 1.00 89.94 99 SER A C 1
ATOM 769 O O . SER A 1 99 ? 7.442 4.530 8.651 1.00 89.94 99 SER A O 1
ATOM 771 N N . ALA A 1 100 ? 5.972 3.164 9.642 1.00 91.81 100 ALA A N 1
ATOM 772 C CA . ALA A 1 100 ? 6.918 2.059 9.786 1.00 91.81 100 ALA A CA 1
ATOM 773 C C . ALA A 1 100 ? 7.392 1.515 8.427 1.00 91.81 100 ALA A C 1
ATOM 775 O O . ALA A 1 100 ? 8.582 1.264 8.254 1.00 91.81 100 ALA A O 1
ATOM 776 N N . LEU A 1 101 ? 6.483 1.381 7.458 1.00 91.12 101 LEU A N 1
ATOM 777 C CA . LEU A 1 101 ? 6.810 0.951 6.099 1.00 91.12 101 LEU A CA 1
ATOM 778 C C . LEU A 1 101 ? 7.707 1.969 5.392 1.00 91.12 101 LEU A C 1
ATOM 780 O O . LEU A 1 101 ? 8.773 1.599 4.909 1.00 91.12 101 LEU A O 1
ATOM 784 N N . ALA A 1 102 ? 7.350 3.254 5.425 1.00 86.75 102 ALA A N 1
ATOM 785 C CA . ALA A 1 102 ? 8.169 4.311 4.833 1.00 86.75 102 ALA A CA 1
ATOM 786 C C . ALA A 1 102 ? 9.569 4.398 5.474 1.00 86.75 102 ALA A C 1
ATOM 788 O O . ALA A 1 102 ? 10.563 4.566 4.775 1.00 86.75 102 ALA A O 1
ATOM 789 N N . LEU A 1 103 ? 9.672 4.227 6.797 1.00 89.94 103 LEU A N 1
ATOM 790 C CA . LEU A 1 103 ? 10.953 4.250 7.516 1.00 89.94 103 LEU A CA 1
ATOM 791 C C . LEU A 1 103 ? 11.808 2.996 7.300 1.00 89.94 103 LEU A C 1
ATOM 793 O O . LEU A 1 103 ? 13.008 3.039 7.555 1.00 89.94 103 LEU A O 1
ATOM 797 N N . SER A 1 104 ? 11.224 1.887 6.841 1.00 87.62 104 SER A N 1
ATOM 798 C CA . SER A 1 104 ? 11.979 0.657 6.570 1.00 87.62 104 SER A CA 1
ATOM 799 C C . SER A 1 104 ? 12.944 0.790 5.387 1.00 87.62 104 SER A C 1
ATOM 801 O O . SER A 1 104 ? 13.830 -0.046 5.232 1.00 87.62 104 SER A O 1
ATOM 803 N N . GLY A 1 105 ? 12.749 1.801 4.531 1.00 81.12 105 GLY A N 1
ATOM 804 C CA . GLY A 1 105 ? 13.490 1.975 3.280 1.00 81.12 105 GLY A CA 1
ATOM 805 C C . GLY A 1 105 ? 13.160 0.934 2.204 1.00 81.12 105 GLY A C 1
ATOM 806 O O . GLY A 1 105 ? 13.705 1.008 1.110 1.00 81.12 105 GLY A O 1
ATOM 807 N N . TRP A 1 106 ? 12.276 -0.031 2.491 1.00 82.19 106 TRP A 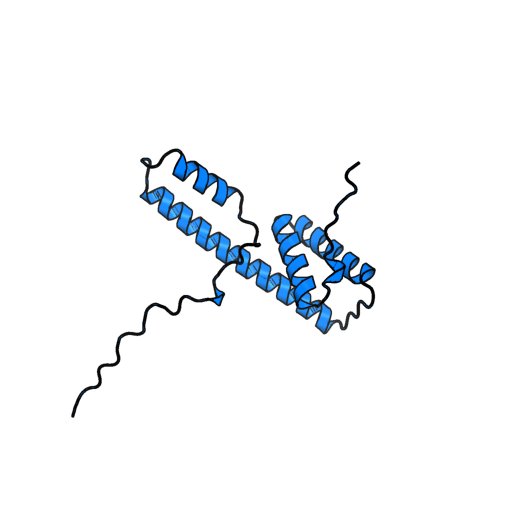N 1
ATOM 808 C CA . TRP A 1 106 ? 11.904 -1.093 1.554 1.00 82.19 106 TRP A CA 1
ATOM 809 C C . TRP A 1 106 ? 10.729 -0.711 0.643 1.00 82.19 106 TRP A C 1
ATOM 811 O O . TRP A 1 106 ? 10.629 -1.240 -0.463 1.00 82.19 106 TRP A O 1
ATOM 821 N N . THR A 1 107 ? 9.861 0.209 1.078 1.00 83.81 107 THR A N 1
ATOM 822 C CA . THR A 1 107 ? 8.782 0.805 0.267 1.00 83.81 107 THR A CA 1
ATOM 823 C C . THR A 1 107 ? 8.983 2.302 0.088 1.00 83.81 107 THR A C 1
ATOM 825 O O . THR A 1 107 ? 9.374 2.980 1.042 1.00 83.81 107 THR A O 1
ATOM 828 N N . SER A 1 108 ? 8.599 2.833 -1.072 1.00 87.00 108 SER A N 1
ATOM 829 C CA . SER A 1 108 ? 8.376 4.266 -1.254 1.00 87.00 108 SER A CA 1
ATOM 830 C C . SER A 1 108 ? 7.224 4.759 -0.366 1.00 87.00 108 SER A C 1
ATOM 832 O O . SER A 1 108 ? 6.422 3.979 0.164 1.00 87.00 108 SER A O 1
ATOM 834 N N . LEU A 1 109 ? 7.116 6.079 -0.194 1.00 88.69 109 LEU A N 1
ATOM 835 C CA . LEU A 1 109 ? 6.002 6.675 0.549 1.00 88.69 109 LEU A CA 1
ATOM 836 C C . LEU A 1 109 ? 4.648 6.340 -0.097 1.00 88.69 109 LEU A C 1
ATOM 838 O O . LEU A 1 109 ? 3.662 6.108 0.609 1.00 88.69 109 LEU A O 1
ATOM 842 N N . GLU A 1 110 ? 4.606 6.301 -1.426 1.00 89.25 110 GLU A N 1
ATOM 843 C CA . GLU A 1 110 ? 3.398 6.004 -2.191 1.00 89.25 110 GLU A CA 1
ATOM 844 C C . GLU A 1 110 ? 2.999 4.535 -2.069 1.00 89.25 110 GLU A C 1
ATOM 846 O O . GLU A 1 110 ? 1.827 4.235 -1.842 1.00 89.25 110 GLU A O 1
ATOM 851 N N . GLU A 1 111 ? 3.963 3.612 -2.108 1.00 91.06 111 GLU A N 1
ATOM 852 C CA . GLU A 1 111 ? 3.714 2.187 -1.874 1.00 91.06 111 GLU A CA 1
ATOM 853 C C . GLU A 1 111 ? 3.224 1.952 -0.440 1.00 91.06 111 GLU A C 1
ATOM 855 O O . GLU A 1 111 ? 2.244 1.240 -0.222 1.00 91.06 111 GLU A O 1
ATOM 860 N N . ALA A 1 112 ? 3.833 2.608 0.555 1.00 91.75 112 ALA A N 1
ATOM 861 C CA . ALA A 1 112 ? 3.378 2.545 1.943 1.00 91.75 112 ALA A CA 1
ATOM 862 C C . ALA A 1 112 ? 1.947 3.096 2.103 1.00 91.75 112 ALA A C 1
ATOM 864 O O . ALA A 1 112 ? 1.129 2.558 2.865 1.00 91.75 112 ALA A O 1
ATOM 865 N N . TYR A 1 113 ? 1.609 4.167 1.378 1.00 92.38 113 TYR A N 1
ATOM 866 C CA . TYR A 1 113 ? 0.242 4.672 1.315 1.00 92.38 113 TYR A CA 1
ATOM 867 C C . TYR A 1 113 ? -0.699 3.641 0.689 1.00 92.38 113 TYR A C 1
ATOM 869 O O . TYR A 1 113 ? -1.732 3.338 1.287 1.00 92.38 113 TYR A O 1
ATOM 877 N N . TRP A 1 114 ? -0.330 3.068 -0.455 1.00 93.56 114 TRP A N 1
ATOM 878 C CA . TRP A 1 114 ? -1.128 2.077 -1.168 1.00 93.56 114 TRP A CA 1
ATOM 879 C C . TRP A 1 114 ? -1.387 0.830 -0.315 1.00 93.56 114 TRP A C 1
ATOM 881 O O . TRP A 1 114 ? -2.538 0.427 -0.151 1.00 93.56 114 TRP A O 1
ATOM 891 N N . VAL A 1 115 ? -0.353 0.275 0.326 1.00 93.44 115 VAL A N 1
ATOM 892 C CA . VAL A 1 115 ? -0.461 -0.889 1.224 1.00 93.44 115 VAL A CA 1
ATOM 893 C C . VAL A 1 115 ? -1.453 -0.604 2.347 1.00 93.44 115 VAL A C 1
ATOM 895 O O . VAL A 1 115 ? -2.395 -1.368 2.561 1.00 93.44 115 VAL A O 1
ATOM 898 N N 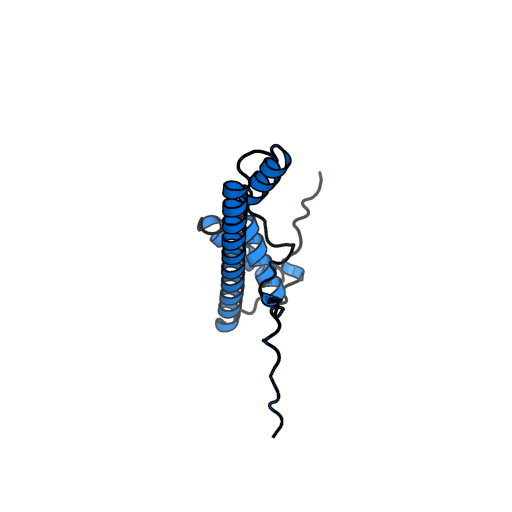. THR A 1 116 ? -1.309 0.532 3.033 1.00 92.88 116 THR A N 1
ATOM 899 C CA . THR A 1 116 ? -2.217 0.892 4.135 1.00 92.88 116 THR A CA 1
ATOM 900 C C . THR A 1 116 ? -3.632 1.228 3.665 1.00 92.88 116 THR A C 1
ATOM 902 O O . THR A 1 116 ? -4.599 0.946 4.374 1.00 92.88 116 THR A O 1
ATOM 905 N N . HIS A 1 117 ? -3.788 1.768 2.457 1.00 92.44 117 HIS A N 1
ATOM 906 C CA . HIS A 1 117 ? -5.090 1.957 1.825 1.00 92.44 117 HIS A CA 1
ATOM 907 C C . HIS A 1 117 ? -5.777 0.606 1.565 1.00 92.44 117 HIS A C 1
ATOM 909 O O . HIS A 1 117 ? -6.930 0.416 1.956 1.00 92.44 117 HIS A O 1
ATOM 915 N N . ARG A 1 118 ? -5.063 -0.366 0.982 1.00 93.56 118 ARG A N 1
ATOM 916 C CA . ARG A 1 118 ? -5.577 -1.724 0.735 1.00 93.56 118 ARG A CA 1
ATOM 917 C C . ARG A 1 118 ? -5.936 -2.452 2.019 1.00 93.56 118 ARG A C 1
ATOM 919 O O . ARG A 1 118 ? -7.015 -3.038 2.087 1.00 93.56 118 ARG A O 1
ATOM 926 N N . MET A 1 119 ? -5.105 -2.334 3.054 1.00 93.56 119 MET A N 1
ATOM 927 C CA . MET A 1 119 ? -5.415 -2.885 4.374 1.00 93.56 119 MET A CA 1
ATOM 928 C C . MET A 1 119 ? -6.756 -2.374 4.898 1.00 93.56 119 MET A C 1
ATOM 930 O O . MET A 1 119 ? -7.594 -3.158 5.335 1.00 93.56 119 MET A O 1
ATOM 934 N N . ALA A 1 120 ? -6.979 -1.061 4.828 1.00 91.81 120 ALA A N 1
ATOM 935 C CA . ALA A 1 120 ? -8.212 -0.462 5.308 1.00 91.81 120 ALA A CA 1
ATOM 936 C C . ALA A 1 120 ? -9.438 -0.969 4.541 1.00 91.81 120 ALA A C 1
ATOM 938 O O . ALA A 1 120 ? -10.451 -1.285 5.158 1.00 91.81 120 ALA A O 1
ATOM 939 N N . LEU A 1 121 ? -9.346 -1.101 3.214 1.00 91.00 121 LEU A N 1
ATOM 940 C CA . LEU A 1 121 ? -10.432 -1.654 2.404 1.00 91.00 121 LEU A CA 1
ATOM 941 C C . LEU A 1 121 ? -10.740 -3.110 2.779 1.00 91.00 121 LEU A C 1
ATOM 943 O O . LEU A 1 121 ? -11.901 -3.448 2.990 1.00 91.00 121 LEU A O 1
ATOM 947 N N . TRP A 1 122 ? -9.722 -3.961 2.918 1.00 91.75 122 TRP A N 1
ATOM 948 C CA . TRP A 1 122 ? -9.909 -5.379 3.253 1.00 91.75 122 TRP A CA 1
ATOM 949 C C . TRP A 1 122 ? -10.355 -5.626 4.695 1.00 91.75 122 TRP A C 1
ATOM 951 O O . TRP A 1 122 ? -10.973 -6.652 4.981 1.00 91.75 122 TRP A O 1
ATOM 961 N N . LEU A 1 123 ? -10.066 -4.702 5.608 1.00 90.12 123 LEU A N 1
ATOM 962 C CA . LEU A 1 123 ? -10.557 -4.732 6.988 1.00 90.12 123 LEU A CA 1
ATOM 963 C C . LEU A 1 123 ? -11.926 -4.047 7.151 1.00 90.12 123 LEU A C 1
ATOM 965 O O . LEU A 1 123 ? -12.492 -4.087 8.241 1.00 90.12 123 LEU A O 1
ATOM 969 N N . GLY A 1 124 ? -12.476 -3.442 6.090 1.00 89.12 124 GLY A N 1
ATOM 970 C CA . GLY A 1 124 ? -13.762 -2.733 6.120 1.00 89.12 124 GLY A CA 1
ATOM 971 C C . GLY A 1 124 ? -13.706 -1.346 6.777 1.00 89.12 124 GLY A C 1
ATOM 972 O O . GLY A 1 124 ? -14.733 -0.787 7.156 1.00 89.12 124 GLY A O 1
ATOM 973 N N . TRP A 1 125 ? -12.519 -0.757 6.925 1.00 90.00 125 TRP A N 1
ATOM 974 C CA . TRP A 1 125 ? -12.271 0.523 7.602 1.00 90.00 125 TRP A CA 1
ATOM 975 C C . TRP A 1 125 ? -12.401 1.725 6.658 1.00 90.00 125 TRP A C 1
ATOM 977 O O . TRP A 1 125 ? -11.560 2.624 6.646 1.00 90.00 125 TRP A O 1
ATOM 987 N N . HIS A 1 126 ? -13.459 1.767 5.848 1.00 81.06 126 HIS A N 1
ATOM 988 C CA . HIS A 1 126 ? -13.626 2.773 4.789 1.00 81.06 126 HIS A CA 1
ATOM 989 C C . HIS A 1 126 ? -13.581 4.228 5.301 1.00 81.06 126 HIS A C 1
ATOM 991 O O . HIS A 1 126 ? -13.073 5.111 4.613 1.00 81.06 126 HIS A O 1
ATOM 997 N N . GLY A 1 127 ? -14.048 4.480 6.530 1.00 73.88 127 GLY A N 1
ATOM 998 C CA . GLY A 1 127 ? -14.007 5.808 7.159 1.00 73.88 127 GLY A CA 1
ATOM 999 C C . GLY A 1 127 ? -12.616 6.249 7.637 1.00 73.88 127 GLY A C 1
ATOM 1000 O O . GLY A 1 127 ? -12.359 7.444 7.762 1.00 73.88 127 GLY A O 1
ATOM 1001 N N . ALA A 1 128 ? -11.691 5.312 7.860 1.00 75.38 128 ALA A N 1
ATOM 1002 C CA . ALA A 1 128 ? -10.349 5.603 8.372 1.00 75.38 128 ALA A CA 1
ATOM 1003 C C . ALA A 1 128 ? -9.380 6.111 7.288 1.00 75.38 128 ALA A C 1
ATOM 1005 O O . ALA A 1 128 ? -8.313 6.641 7.602 1.00 75.38 128 ALA A O 1
ATOM 1006 N N . VAL A 1 129 ? -9.758 5.974 6.013 1.00 68.38 129 VAL A N 1
ATOM 1007 C CA . VAL A 1 129 ? -8.927 6.314 4.847 1.00 68.38 129 VAL A CA 1
ATOM 1008 C C . VAL A 1 129 ? -9.135 7.750 4.360 1.00 68.38 129 VAL A C 1
ATOM 1010 O O . VAL A 1 129 ? -8.536 8.158 3.365 1.00 68.38 129 VAL A O 1
ATOM 1013 N N . ALA A 1 130 ? -9.985 8.525 5.046 1.00 57.72 130 ALA A N 1
ATOM 1014 C CA . ALA A 1 130 ? -10.343 9.881 4.652 1.00 57.72 130 ALA A CA 1
ATOM 1015 C C . ALA A 1 130 ? -9.096 10.708 4.300 1.00 57.72 130 ALA A C 1
ATOM 1017 O O . ALA A 1 130 ? -8.192 10.888 5.123 1.00 57.72 130 ALA A O 1
ATOM 1018 N N . ARG A 1 131 ? -9.069 11.204 3.051 1.00 50.31 131 ARG A N 1
ATOM 1019 C CA . ARG A 1 131 ? -8.070 12.157 2.561 1.00 50.31 131 ARG A CA 1
ATOM 1020 C C . ARG A 1 131 ? -7.937 13.260 3.601 1.00 50.31 131 ARG A C 1
ATOM 1022 O O . ARG A 1 131 ? -8.914 13.942 3.907 1.00 50.31 131 ARG A O 1
ATOM 1029 N N . THR A 1 132 ? -6.724 13.482 4.086 1.00 44.75 132 THR A N 1
ATOM 1030 C CA . THR A 1 132 ? -6.318 14.783 4.609 1.00 44.75 132 THR A CA 1
ATOM 1031 C C . THR A 1 132 ? -6.434 15.794 3.468 1.00 44.75 132 THR A C 1
ATOM 1033 O O . THR A 1 132 ? -5.444 16.166 2.851 1.00 44.75 132 THR A O 1
ATOM 1036 N N . ARG A 1 133 ? -7.658 16.225 3.141 1.00 38.94 133 ARG A N 1
ATOM 1037 C CA . ARG A 1 133 ? -7.872 17.558 2.590 1.00 38.94 133 ARG A CA 1
ATOM 1038 C C . ARG A 1 133 ? -7.517 18.490 3.738 1.00 38.94 133 ARG A C 1
ATOM 1040 O O . ARG A 1 133 ? -8.328 18.706 4.633 1.00 38.94 133 ARG A O 1
ATOM 1047 N N . GLY A 1 134 ? -6.259 18.921 3.774 1.00 35.72 134 GLY A N 1
ATOM 1048 C CA . GLY A 1 134 ? -5.888 20.067 4.590 1.00 35.72 134 GLY A CA 1
ATOM 1049 C C . GLY A 1 134 ? -6.778 21.253 4.204 1.00 35.72 134 GLY A C 1
ATOM 1050 O O . GLY A 1 134 ? -7.227 21.317 3.053 1.00 35.72 134 GLY A O 1
ATOM 1051 N N . PRO A 1 135 ? -7.090 22.159 5.143 1.00 35.53 135 PRO A N 1
ATOM 1052 C CA . PRO A 1 135 ? -7.742 23.403 4.780 1.00 35.53 135 PRO A CA 1
ATOM 1053 C C . PRO A 1 135 ? -6.840 24.130 3.780 1.00 35.53 135 PRO A C 1
ATOM 1055 O O . PRO A 1 135 ? -5.663 24.364 4.051 1.00 35.53 135 PRO A O 1
ATOM 1058 N N . VAL A 1 136 ? -7.392 24.437 2.607 1.00 40.97 136 VAL A N 1
ATOM 1059 C CA . VAL A 1 136 ? -6.831 25.463 1.730 1.00 40.97 136 VAL A CA 1
ATOM 1060 C C . VAL A 1 136 ? -7.068 26.772 2.476 1.00 40.97 136 VAL A C 1
ATOM 1062 O O . VAL A 1 136 ? -8.214 27.205 2.598 1.00 40.97 136 VAL A O 1
ATOM 1065 N N . HIS A 1 137 ? -6.007 27.301 3.078 1.00 40.19 137 HIS A N 1
ATOM 1066 C CA . HIS A 1 137 ? -5.964 28.664 3.594 1.00 40.19 137 HIS A CA 1
ATOM 1067 C C . HIS A 1 137 ? -5.445 29.594 2.505 1.00 40.19 137 HIS A C 1
ATOM 1069 O O . HIS A 1 137 ? -4.498 29.181 1.797 1.00 40.19 137 HIS A O 1
#

Organism: NCBI:txid321983